Protein AF-A0A9K3DXE7-F1 (afdb_monomer_lite)

pLDDT: mean 81.83, std 9.95, range [55.03, 93.38]

Organism: Helianthus annuus (NCBI:txid4232)

Structure (mmCIF, N/CA/C/O backbone):
data_AF-A0A9K3DXE7-F1
#
_entry.id   AF-A0A9K3DXE7-F1
#
loop_
_atom_site.group_PDB
_atom_site.id
_atom_site.type_symbol
_atom_site.label_atom_id
_atom_site.label_alt_id
_atom_site.label_comp_id
_atom_site.label_asym_id
_atom_site.label_entity_id
_atom_site.label_seq_id
_atom_site.pdbx_PDB_ins_code
_atom_site.Cartn_x
_atom_site.Cartn_y
_atom_site.Cartn_z
_atom_site.occupancy
_atom_site.B_iso_or_equiv
_atom_site.auth_seq_id
_atom_site.auth_comp_id
_atom_site.auth_asym_id
_atom_site.auth_atom_id
_atom_site.pdbx_PDB_model_num
ATOM 1 N N . MET A 1 1 ? 15.339 -12.382 -4.549 1.00 60.31 1 MET A N 1
ATOM 2 C CA . MET A 1 1 ? 15.917 -11.084 -4.140 1.00 60.31 1 MET A CA 1
ATOM 3 C C . MET A 1 1 ? 14.935 -10.256 -3.312 1.00 60.31 1 MET A C 1
ATOM 5 O O . MET A 1 1 ? 15.210 -10.070 -2.141 1.00 60.31 1 MET A O 1
ATOM 9 N N . VAL A 1 2 ? 13.781 -9.808 -3.832 1.00 69.38 2 VAL A N 1
ATOM 10 C CA . VAL A 1 2 ? 12.813 -9.018 -3.025 1.00 69.38 2 VAL A CA 1
ATOM 11 C C . VAL A 1 2 ? 12.205 -9.830 -1.867 1.00 69.38 2 VAL A C 1
ATOM 13 O O . VAL A 1 2 ? 12.220 -9.369 -0.729 1.00 69.38 2 VAL A O 1
ATOM 16 N N . ASN A 1 3 ? 11.751 -11.064 -2.123 1.00 74.69 3 ASN A N 1
ATOM 17 C CA . ASN A 1 3 ? 11.253 -11.968 -1.074 1.00 74.69 3 ASN A CA 1
ATOM 18 C C . ASN A 1 3 ? 12.325 -12.279 -0.012 1.00 74.69 3 ASN A C 1
ATOM 20 O O . ASN A 1 3 ? 12.033 -12.209 1.174 1.00 74.69 3 ASN A O 1
ATOM 24 N N . ASP A 1 4 ? 13.566 -12.542 -0.426 1.00 74.19 4 ASP A N 1
ATOM 25 C CA . ASP A 1 4 ? 14.655 -12.908 0.494 1.00 74.19 4 ASP A CA 1
ATOM 26 C C . ASP A 1 4 ? 15.089 -11.747 1.406 1.00 74.19 4 ASP A C 1
ATOM 28 O O . ASP A 1 4 ? 15.575 -11.974 2.509 1.00 74.19 4 ASP A O 1
ATOM 32 N N . ILE A 1 5 ? 14.921 -10.501 0.947 1.00 76.44 5 ILE A N 1
ATOM 33 C CA . ILE A 1 5 ? 15.335 -9.291 1.675 1.00 76.44 5 ILE A CA 1
ATOM 34 C C . ILE A 1 5 ? 14.200 -8.751 2.554 1.00 76.44 5 ILE A C 1
ATOM 36 O O . ILE A 1 5 ? 14.433 -8.374 3.699 1.00 76.44 5 ILE A O 1
ATOM 40 N N . PHE A 1 6 ? 12.971 -8.704 2.031 1.00 73.56 6 PHE A N 1
ATOM 41 C CA . PHE A 1 6 ? 11.835 -8.059 2.701 1.00 73.56 6 PHE A CA 1
ATOM 42 C C . PHE A 1 6 ? 10.804 -9.042 3.262 1.00 73.56 6 PHE A C 1
ATOM 44 O O . PHE A 1 6 ? 9.868 -8.624 3.940 1.00 73.56 6 PHE A O 1
ATOM 51 N N . GLY A 1 7 ? 10.926 -10.337 2.958 1.00 79.06 7 GLY A N 1
ATOM 52 C CA . GLY A 1 7 ? 9.957 -11.360 3.359 1.00 79.06 7 GLY A CA 1
ATOM 53 C C . GLY A 1 7 ? 8.589 -11.233 2.680 1.00 79.06 7 GLY A C 1
ATOM 54 O O . GLY A 1 7 ? 7.647 -11.911 3.087 1.00 79.06 7 GLY A O 1
ATOM 55 N N . VAL A 1 8 ? 8.441 -10.366 1.669 1.00 82.56 8 VAL A N 1
ATOM 56 C CA . VAL A 1 8 ? 7.146 -10.131 1.011 1.00 82.56 8 VAL A CA 1
ATOM 57 C C . VAL A 1 8 ? 6.758 -11.306 0.108 1.00 82.56 8 VAL A C 1
ATOM 59 O O . VAL A 1 8 ? 7.619 -11.811 -0.615 1.00 82.56 8 VAL A O 1
ATOM 62 N N . PRO A 1 9 ? 5.491 -11.760 0.106 1.00 86.88 9 PRO A N 1
ATOM 63 C CA . PRO A 1 9 ? 5.088 -12.950 -0.639 1.00 86.88 9 PRO A CA 1
ATOM 64 C C . PRO A 1 9 ? 5.303 -12.811 -2.150 1.00 86.88 9 PRO A C 1
ATOM 66 O O . PRO A 1 9 ? 5.072 -11.753 -2.740 1.00 86.88 9 PRO A O 1
ATOM 69 N N . ARG A 1 10 ? 5.709 -13.914 -2.780 1.00 88.50 10 ARG A N 1
ATOM 70 C CA . ARG A 1 10 ? 5.756 -14.069 -4.236 1.00 88.50 10 ARG A CA 1
ATOM 71 C C . ARG A 1 10 ? 4.665 -15.046 -4.661 1.00 88.50 10 ARG A C 1
ATOM 73 O O . ARG A 1 10 ? 4.949 -16.200 -4.957 1.00 88.50 10 ARG A O 1
ATOM 80 N N . GLY A 1 11 ? 3.419 -14.602 -4.560 1.00 90.81 11 GLY A N 1
ATOM 81 C CA . GLY A 1 11 ? 2.283 -15.386 -5.021 1.00 90.81 11 GLY A CA 1
ATOM 82 C C . GLY A 1 11 ? 2.130 -15.371 -6.546 1.00 90.81 11 GLY A C 1
ATOM 83 O O . GLY A 1 11 ? 2.899 -14.722 -7.250 1.00 90.81 11 GLY A O 1
ATOM 84 N N . GLU A 1 12 ? 1.113 -16.074 -7.037 1.00 91.81 12 GLU A N 1
ATOM 85 C CA . GLU A 1 12 ? 0.816 -16.225 -8.472 1.00 91.81 12 GLU A CA 1
ATOM 86 C C . GLU A 1 12 ? -0.205 -15.193 -8.984 1.00 91.81 12 GLU A C 1
ATOM 88 O O . GLU A 1 12 ? -0.410 -15.053 -10.186 1.00 91.81 12 GLU A O 1
ATOM 93 N N . VAL A 1 13 ? -0.884 -14.479 -8.080 1.00 93.38 13 VAL A N 1
ATOM 94 C CA . VAL A 1 13 ? -1.925 -13.508 -8.437 1.00 93.38 13 VAL A CA 1
ATOM 95 C C . VAL A 1 13 ? -1.303 -12.132 -8.647 1.00 93.38 13 VAL A C 1
ATOM 97 O O . VAL A 1 13 ? -0.683 -11.568 -7.745 1.00 93.38 13 VAL A O 1
ATOM 100 N N . GLU A 1 14 ? -1.501 -11.558 -9.827 1.00 92.06 14 GLU A N 1
ATOM 101 C CA . GLU A 1 14 ? -1.051 -10.200 -10.120 1.00 92.06 14 GLU A CA 1
ATOM 102 C C . GLU A 1 14 ? -1.875 -9.152 -9.347 1.00 92.06 14 GLU A C 1
ATOM 104 O O . GLU A 1 14 ? -3.099 -9.249 -9.227 1.00 92.06 14 GLU A O 1
ATOM 109 N N . ILE A 1 15 ? -1.203 -8.114 -8.841 1.00 91.00 15 ILE A N 1
ATOM 110 C CA . ILE A 1 15 ? -1.859 -6.932 -8.275 1.00 91.00 15 ILE A CA 1
ATOM 111 C C . ILE A 1 15 ? -2.125 -5.943 -9.408 1.00 91.00 15 ILE A C 1
ATOM 113 O O . ILE A 1 15 ? -1.198 -5.325 -9.927 1.00 91.00 15 ILE A O 1
ATOM 117 N N . THR A 1 16 ? -3.388 -5.753 -9.776 1.00 89.81 16 THR A N 1
ATOM 118 C CA . THR A 1 16 ? -3.792 -4.761 -10.783 1.00 89.81 16 THR A CA 1
ATOM 119 C C . THR A 1 16 ? -4.192 -3.448 -10.122 1.00 89.81 16 THR A C 1
ATOM 121 O O . THR A 1 16 ? -5.047 -3.435 -9.233 1.00 89.81 16 THR A O 1
ATOM 124 N N . GLU A 1 17 ? -3.618 -2.341 -10.580 1.00 88.69 17 GLU A N 1
ATOM 125 C CA . GLU A 1 17 ? -3.992 -1.006 -10.118 1.00 88.69 17 GLU A CA 1
ATOM 126 C C . GLU A 1 17 ? -5.131 -0.411 -10.941 1.00 88.69 17 GLU A C 1
ATOM 128 O O . GLU A 1 17 ? -5.304 -0.721 -12.120 1.00 88.69 17 GLU A O 1
ATOM 133 N N . VAL A 1 18 ? -5.882 0.495 -10.321 1.00 88.62 18 VAL A N 1
ATOM 134 C CA . VAL A 1 18 ? -6.822 1.373 -11.019 1.00 88.62 18 VAL A CA 1
ATOM 135 C C . VAL A 1 18 ? -6.315 2.810 -10.983 1.00 88.62 18 VAL A C 1
ATOM 137 O O . VAL A 1 18 ? -5.726 3.248 -9.996 1.00 88.62 18 VAL A O 1
ATOM 140 N N . GLU A 1 19 ? -6.605 3.585 -12.029 1.00 82.19 19 GLU A N 1
ATOM 141 C CA . GLU A 1 19 ? -6.220 5.002 -12.087 1.00 82.19 19 GLU A CA 1
ATOM 142 C C . GLU A 1 19 ? -6.830 5.806 -10.922 1.00 82.19 19 GLU A C 1
ATOM 144 O O . GLU A 1 19 ? -6.189 6.692 -10.349 1.00 82.19 19 GLU A O 1
ATOM 149 N N . ARG A 1 20 ? -8.078 5.482 -10.548 1.00 82.75 20 ARG A N 1
ATOM 150 C CA . ARG A 1 20 ? -8.817 6.128 -9.456 1.00 82.75 20 ARG A CA 1
ATOM 151 C C . ARG A 1 20 ? -9.603 5.115 -8.633 1.00 82.75 20 ARG A C 1
ATOM 153 O O . ARG A 1 20 ? -10.640 4.627 -9.072 1.00 82.75 20 ARG A O 1
ATOM 160 N N . ALA A 1 21 ? -9.147 4.874 -7.409 1.00 85.69 21 ALA A N 1
ATOM 161 C CA . ALA A 1 21 ? -9.891 4.113 -6.414 1.00 85.69 21 ALA A CA 1
ATOM 162 C C . ALA A 1 21 ? -11.041 4.970 -5.849 1.00 85.69 21 ALA A C 1
ATOM 164 O O . ALA A 1 21 ? -10.800 6.054 -5.324 1.00 85.69 21 ALA A O 1
ATOM 165 N N . ARG A 1 22 ? -12.291 4.511 -5.994 1.00 85.44 22 ARG A N 1
ATOM 166 C CA . ARG A 1 22 ? -13.510 5.191 -5.520 1.00 85.44 22 ARG A CA 1
ATOM 167 C C . ARG A 1 22 ? -14.443 4.210 -4.815 1.00 85.44 22 ARG A C 1
ATOM 169 O O . ARG A 1 22 ? -14.677 3.124 -5.346 1.00 85.44 22 ARG A O 1
ATOM 176 N N . ALA A 1 23 ? -15.015 4.621 -3.684 1.00 86.06 23 ALA A N 1
ATOM 177 C CA . ALA A 1 23 ? -15.960 3.810 -2.915 1.00 86.06 23 ALA A CA 1
ATOM 178 C C . ALA A 1 23 ? -17.194 3.384 -3.732 1.00 86.06 23 ALA A C 1
ATOM 180 O O . ALA A 1 23 ? -17.607 2.232 -3.640 1.00 86.06 23 ALA A O 1
ATOM 181 N N . ASP A 1 24 ? -17.706 4.253 -4.610 1.00 85.88 24 ASP A N 1
ATOM 182 C CA . ASP A 1 24 ? -18.887 3.964 -5.446 1.00 85.88 24 ASP A CA 1
ATOM 183 C C . ASP A 1 24 ? -18.696 2.777 -6.407 1.00 85.88 24 ASP A C 1
ATOM 185 O O . ASP A 1 24 ? -19.666 2.149 -6.826 1.00 85.88 24 ASP A O 1
ATOM 189 N N . PHE A 1 25 ? -17.448 2.476 -6.781 1.00 86.88 25 PHE A N 1
ATOM 190 C CA . PHE A 1 25 ? -17.118 1.470 -7.798 1.00 86.88 25 PHE A CA 1
ATOM 191 C C . PHE A 1 25 ? -16.366 0.262 -7.235 1.00 86.88 25 PHE A C 1
ATOM 193 O O . PHE A 1 25 ? -16.265 -0.771 -7.901 1.00 86.88 25 PHE A O 1
ATOM 200 N N . HIS A 1 26 ? -15.811 0.375 -6.027 1.00 89.94 26 HIS A N 1
ATOM 201 C CA . HIS A 1 26 ? -14.940 -0.641 -5.452 1.00 89.94 26 HIS A CA 1
ATOM 202 C C . HIS A 1 26 ? -15.327 -0.941 -4.008 1.00 89.94 26 HIS A C 1
ATOM 204 O O . HIS A 1 26 ? -15.082 -0.145 -3.103 1.00 89.94 26 HIS A O 1
ATOM 210 N N . GLU A 1 27 ? -15.848 -2.150 -3.787 1.00 91.25 27 GLU A N 1
ATOM 211 C CA . GLU A 1 27 ? -16.294 -2.622 -2.469 1.00 91.25 27 GLU A CA 1
ATOM 212 C C . GLU A 1 27 ? -15.208 -2.505 -1.389 1.00 91.25 27 GLU A C 1
ATOM 214 O O . GLU A 1 27 ? -15.502 -2.137 -0.257 1.00 91.25 27 GLU A O 1
ATOM 219 N N . VAL A 1 28 ? -13.945 -2.772 -1.743 1.00 91.00 28 VAL A N 1
ATOM 220 C CA . VAL A 1 28 ? -12.813 -2.744 -0.805 1.00 91.00 28 VAL A CA 1
ATOM 221 C C . VAL A 1 28 ? -12.476 -1.309 -0.411 1.00 91.00 28 VAL A C 1
ATOM 223 O O . VAL A 1 28 ? -12.078 -1.055 0.722 1.00 91.00 28 VAL A O 1
ATOM 226 N N . VAL A 1 29 ? -12.665 -0.363 -1.334 1.00 90.62 29 VAL A N 1
ATOM 227 C CA . VAL A 1 29 ? -12.464 1.064 -1.066 1.00 90.62 29 VAL A CA 1
ATOM 228 C C . VAL A 1 29 ? -13.570 1.570 -0.148 1.00 90.62 29 VAL A C 1
ATOM 230 O O . VAL A 1 29 ? -13.261 2.218 0.840 1.00 90.62 29 VAL A O 1
ATOM 233 N N . ALA A 1 30 ? -14.829 1.202 -0.402 1.00 90.00 30 ALA A N 1
ATOM 234 C CA . ALA A 1 30 ? -15.943 1.538 0.486 1.00 90.00 30 ALA A CA 1
ATOM 235 C C . ALA A 1 30 ? -15.786 0.913 1.886 1.00 90.00 30 ALA A C 1
ATOM 237 O O . ALA A 1 30 ? -16.012 1.579 2.893 1.00 90.00 30 ALA A O 1
ATOM 238 N N . GLU A 1 31 ? -15.352 -0.351 1.958 1.00 90.44 31 GLU A N 1
ATOM 239 C CA . GLU A 1 31 ? -15.025 -1.040 3.215 1.00 90.44 31 GLU A CA 1
ATOM 240 C C . GLU A 1 31 ? -13.932 -0.296 3.990 1.00 90.44 31 GLU A C 1
ATOM 242 O O . GLU A 1 31 ? -14.052 -0.110 5.200 1.00 90.44 31 GLU A O 1
ATOM 247 N N . TRP A 1 32 ? -12.874 0.133 3.299 1.00 89.88 32 TRP A N 1
ATOM 248 C CA . TRP A 1 32 ? -11.775 0.859 3.917 1.00 89.88 32 TRP A CA 1
ATOM 249 C C . TRP A 1 32 ? -12.177 2.276 4.338 1.00 89.88 32 TRP A C 1
ATOM 251 O O . TRP A 1 32 ? -11.837 2.681 5.443 1.00 89.88 32 TRP A O 1
ATOM 261 N N . GLU A 1 33 ? -12.908 3.026 3.511 1.00 89.06 33 GLU A N 1
ATOM 262 C CA . GLU A 1 33 ? -13.352 4.387 3.843 1.00 89.06 33 GLU A CA 1
ATOM 263 C C . GLU A 1 33 ? -14.363 4.400 4.996 1.00 89.06 33 GLU A C 1
ATOM 265 O O . GLU A 1 33 ? -14.355 5.323 5.807 1.00 89.06 33 GLU A O 1
ATOM 270 N N . GLY A 1 34 ? -15.171 3.344 5.136 1.00 87.44 34 GLY A N 1
ATOM 271 C CA . GLY A 1 34 ? -16.164 3.210 6.204 1.00 87.44 34 GLY A CA 1
ATOM 272 C C . GLY A 1 34 ? -15.594 3.161 7.628 1.00 87.44 34 GLY A C 1
ATOM 273 O O . GLY A 1 34 ? -16.362 3.221 8.585 1.00 87.44 34 GLY A O 1
ATOM 274 N N . GLN A 1 35 ? -14.270 3.063 7.801 1.00 86.12 35 GLN A N 1
ATOM 275 C CA . GLN A 1 35 ? -13.628 3.163 9.119 1.00 86.12 35 GLN A CA 1
ATOM 276 C C . GLN A 1 35 ? -13.459 4.610 9.613 1.00 86.12 35 GLN A C 1
ATOM 278 O O . GLN A 1 35 ? -13.088 4.826 10.770 1.00 86.12 35 GLN A O 1
ATOM 283 N N . PHE A 1 36 ? -13.669 5.592 8.735 1.00 84.88 36 PHE A N 1
ATOM 284 C CA . PHE A 1 36 ? -13.567 7.008 9.053 1.00 84.88 36 PHE A CA 1
ATOM 285 C C . PHE A 1 36 ? -14.974 7.600 9.170 1.00 84.88 36 PHE A C 1
ATOM 287 O O . PHE A 1 36 ? -15.822 7.373 8.313 1.00 84.88 36 PHE A O 1
ATOM 294 N N . GLU A 1 37 ? -15.227 8.392 10.215 1.00 74.50 37 GLU A N 1
ATOM 295 C CA . GLU A 1 37 ? -16.522 9.072 10.401 1.00 74.50 37 GLU A CA 1
ATOM 296 C C . GLU A 1 37 ? -16.832 10.065 9.267 1.00 74.50 37 GLU A C 1
ATOM 298 O O . GLU A 1 37 ? -17.992 10.336 8.972 1.00 74.50 37 GLU A O 1
ATOM 303 N N . ASN A 1 38 ? -15.791 10.582 8.608 1.00 70.44 38 ASN A N 1
ATOM 304 C CA . ASN A 1 38 ? -15.879 11.418 7.418 1.00 70.44 38 ASN A CA 1
ATOM 305 C C . ASN A 1 38 ? -14.914 10.883 6.359 1.00 70.44 38 ASN A C 1
ATOM 307 O O . ASN A 1 38 ? -13.791 10.510 6.700 1.00 70.44 38 ASN A O 1
ATOM 311 N N . ALA A 1 39 ? -15.317 10.906 5.084 1.00 61.56 39 ALA A N 1
ATOM 312 C CA . ALA A 1 39 ? -14.454 10.511 3.973 1.00 61.56 39 ALA A CA 1
ATOM 313 C C . ALA A 1 39 ? -13.159 11.349 3.998 1.00 61.56 39 ALA A C 1
ATOM 315 O O . ALA A 1 39 ? -13.220 12.575 3.824 1.00 61.56 39 ALA A O 1
ATOM 316 N N . PRO A 1 40 ? -11.982 10.744 4.244 1.00 63.84 40 PRO A N 1
ATOM 317 C CA . PRO A 1 40 ? -10.756 11.508 4.364 1.00 63.84 40 PRO A CA 1
ATOM 318 C C . PRO A 1 40 ? -10.323 11.938 2.967 1.00 63.84 40 PRO A C 1
ATOM 320 O O . PRO A 1 40 ? -9.664 11.194 2.249 1.00 63.84 40 PRO A O 1
ATOM 323 N N . ALA A 1 41 ? -10.685 13.162 2.580 1.00 59.44 41 ALA A N 1
ATOM 324 C CA . ALA A 1 41 ? -10.416 13.678 1.240 1.00 59.44 41 ALA A CA 1
ATOM 325 C C . ALA A 1 41 ? -8.933 13.545 0.838 1.00 59.44 41 ALA A C 1
ATOM 327 O O . ALA A 1 41 ? -8.648 13.356 -0.343 1.00 59.44 41 ALA A O 1
ATOM 328 N N . ARG A 1 42 ? -8.003 13.636 1.809 1.00 71.19 42 ARG A N 1
ATOM 329 C CA . ARG A 1 42 ? -6.558 13.383 1.656 1.00 71.19 42 ARG A CA 1
ATOM 330 C C . ARG A 1 42 ? -5.922 12.998 2.993 1.00 71.19 42 ARG A C 1
ATOM 332 O O . ARG A 1 42 ? -5.527 13.876 3.756 1.00 71.19 42 ARG A O 1
ATOM 339 N N . LEU A 1 43 ? -5.804 11.705 3.281 1.00 81.50 43 LEU A N 1
ATOM 340 C CA . LEU A 1 43 ? -5.023 11.258 4.434 1.00 81.50 43 LEU A CA 1
ATOM 341 C C . LEU A 1 43 ? -3.532 11.243 4.064 1.00 81.50 43 LEU A C 1
ATOM 343 O O . LEU A 1 43 ? -3.138 10.611 3.081 1.00 81.50 43 LEU A O 1
ATOM 347 N N . THR A 1 44 ? -2.702 11.941 4.837 1.00 84.56 44 THR A N 1
ATOM 348 C CA . THR A 1 44 ? -1.238 11.877 4.685 1.00 84.56 44 THR A CA 1
ATOM 349 C C . THR A 1 44 ? -0.670 10.646 5.404 1.00 84.56 44 THR A C 1
ATOM 351 O O . THR A 1 44 ? -1.273 10.191 6.380 1.00 84.56 44 THR A O 1
ATOM 354 N N . PRO A 1 45 ? 0.512 10.123 5.019 1.00 84.44 45 PRO A N 1
ATOM 355 C CA . PRO A 1 45 ? 1.166 9.029 5.740 1.00 84.44 45 PRO A CA 1
ATOM 356 C C . PRO A 1 45 ? 1.357 9.314 7.235 1.00 84.44 45 PRO A C 1
ATOM 358 O O . PRO A 1 45 ? 1.214 8.414 8.057 1.00 84.44 45 PRO A O 1
ATOM 361 N N . VAL A 1 46 ? 1.640 10.569 7.607 1.00 85.38 46 VAL A N 1
ATOM 362 C CA . VAL A 1 46 ? 1.825 10.969 9.011 1.00 85.38 46 VAL A CA 1
ATOM 363 C C . VAL A 1 46 ? 0.515 10.853 9.786 1.00 85.38 46 VAL A C 1
ATOM 365 O O . VAL A 1 46 ? 0.482 10.202 10.827 1.00 85.38 46 VAL A O 1
ATOM 368 N N . GLN A 1 47 ? -0.573 11.419 9.255 1.00 87.00 47 GLN A N 1
ATOM 369 C CA . GLN A 1 47 ? -1.900 11.303 9.867 1.00 87.00 47 GLN A CA 1
ATOM 370 C C . GLN A 1 47 ? -2.357 9.844 9.933 1.00 87.00 47 GLN A C 1
ATOM 372 O O . GLN A 1 47 ? -2.923 9.422 10.938 1.00 87.00 47 GLN A O 1
ATOM 377 N N . PHE A 1 48 ? -2.066 9.059 8.891 1.00 87.88 48 PHE A N 1
ATOM 378 C CA . PHE A 1 48 ? -2.429 7.648 8.863 1.00 87.88 48 PHE A CA 1
ATOM 379 C C . PHE A 1 48 ? -1.698 6.835 9.918 1.00 87.88 48 PHE A C 1
ATOM 381 O O . PHE A 1 48 ? -2.309 6.013 10.592 1.00 87.88 48 PHE A O 1
ATOM 388 N N . LYS A 1 49 ? -0.399 7.093 10.092 1.00 88.69 49 LYS A N 1
ATOM 389 C CA . LYS A 1 49 ? 0.402 6.458 11.132 1.00 88.69 49 LYS A CA 1
ATOM 390 C C . LYS A 1 49 ? -0.192 6.731 12.512 1.00 88.69 49 LYS A C 1
ATOM 392 O O . LYS A 1 49 ? -0.384 5.784 13.266 1.00 88.69 49 LYS A O 1
ATOM 397 N N . THR A 1 50 ? -0.496 7.991 12.828 1.00 88.75 50 THR A N 1
ATOM 398 C CA . THR A 1 50 ? -1.112 8.362 14.112 1.00 88.75 50 THR A CA 1
ATOM 399 C C . THR A 1 50 ? -2.442 7.638 14.309 1.00 88.75 50 THR A C 1
ATOM 401 O O . THR A 1 50 ? -2.632 6.984 15.330 1.00 88.75 50 THR A O 1
ATOM 404 N N . TYR A 1 51 ? -3.305 7.640 13.289 1.00 88.38 51 TYR A N 1
ATOM 405 C CA . TYR A 1 51 ? -4.575 6.912 13.316 1.00 88.38 51 TYR A CA 1
ATOM 406 C C . TYR A 1 51 ? -4.388 5.410 13.589 1.00 88.38 51 TYR A C 1
ATOM 408 O O . TYR A 1 51 ? -5.048 4.840 14.456 1.00 88.38 51 TYR A O 1
ATOM 416 N N . MET A 1 52 ? -3.455 4.760 12.888 1.00 88.38 52 MET A N 1
ATOM 417 C CA . MET A 1 52 ? -3.164 3.336 13.073 1.00 88.38 52 MET A CA 1
ATOM 418 C C . MET A 1 52 ? -2.606 3.012 14.465 1.00 88.38 52 MET A C 1
ATOM 420 O O . MET A 1 52 ? -2.835 1.914 14.961 1.00 88.38 52 MET A O 1
ATOM 424 N N . GLN A 1 53 ? -1.866 3.935 15.088 1.00 88.38 53 GLN A N 1
ATOM 425 C CA . GLN A 1 53 ? -1.331 3.761 16.444 1.00 88.38 53 GLN A CA 1
ATOM 426 C C . GLN A 1 53 ? -2.417 3.870 17.523 1.00 88.38 53 GLN A C 1
ATOM 428 O O . GLN A 1 53 ? -2.307 3.232 18.569 1.00 88.38 53 GLN A O 1
ATOM 433 N N . GLU A 1 54 ? -3.451 4.672 17.278 1.00 86.62 54 GLU A N 1
ATOM 434 C CA . GLU A 1 54 ? -4.586 4.859 18.187 1.00 86.62 54 GLU A CA 1
ATOM 435 C C . GLU A 1 54 ? -5.655 3.769 18.017 1.00 86.62 54 GLU A C 1
ATOM 437 O O . GLU A 1 54 ? -6.372 3.431 18.966 1.00 86.62 54 GLU A O 1
ATOM 442 N N . GLN A 1 55 ? -5.750 3.178 16.822 1.00 81.50 55 GLN A N 1
ATOM 443 C CA . GLN A 1 55 ? -6.651 2.065 16.557 1.00 81.50 55 GLN A CA 1
ATOM 444 C C . GLN A 1 55 ? -6.271 0.822 17.375 1.00 81.50 55 GLN A C 1
ATOM 446 O O . GLN A 1 55 ? -5.152 0.320 17.328 1.00 81.50 55 GLN A O 1
ATOM 451 N N . LYS A 1 56 ? -7.268 0.238 18.047 1.00 77.44 56 LYS A N 1
ATOM 452 C CA . LYS A 1 56 ? -7.176 -1.100 18.667 1.00 77.44 56 LYS A CA 1
ATOM 453 C C . LYS A 1 56 ? -7.732 -2.210 17.770 1.00 77.44 56 LYS A C 1
ATOM 455 O O . LYS A 1 56 ? -7.900 -3.343 18.218 1.00 77.44 56 LYS A O 1
ATOM 460 N N . ALA A 1 57 ? -8.089 -1.872 16.532 1.00 67.88 57 ALA A N 1
ATOM 461 C CA . ALA A 1 57 ? -8.701 -2.805 15.605 1.00 67.88 57 ALA A CA 1
ATOM 462 C C . ALA A 1 57 ? -7.710 -3.918 15.240 1.00 67.88 57 ALA A C 1
ATOM 464 O O . ALA A 1 57 ? -6.555 -3.664 14.911 1.00 67.88 57 ALA A O 1
ATOM 465 N N . SER A 1 58 ? -8.187 -5.159 15.276 1.00 75.38 58 SER A N 1
ATOM 466 C CA . SER A 1 58 ? -7.481 -6.326 14.747 1.00 75.38 58 SER A CA 1
ATOM 467 C C . SER A 1 58 ? -8.313 -6.946 13.623 1.00 75.38 58 SER A C 1
ATOM 469 O O . SER A 1 58 ? -9.529 -6.756 13.557 1.00 75.38 58 SER A O 1
ATOM 471 N N . GLY A 1 59 ? -7.662 -7.653 12.699 1.00 87.38 59 GLY A N 1
AT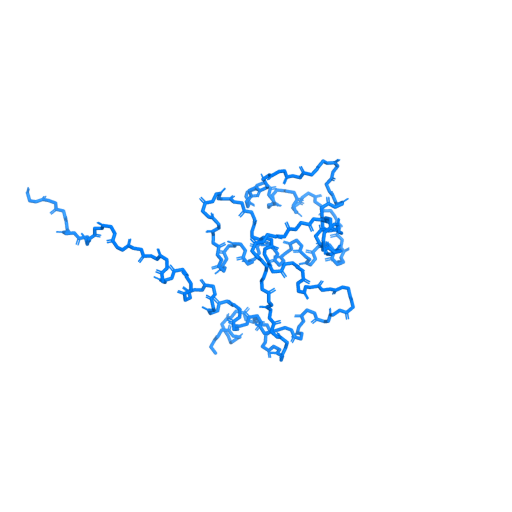OM 472 C CA . GLY A 1 59 ? -8.329 -8.311 11.572 1.00 87.38 59 GLY A CA 1
ATOM 473 C C . GLY A 1 59 ? -8.150 -7.588 10.237 1.00 87.38 59 GLY A C 1
ATOM 474 O O . GLY A 1 59 ? -7.144 -6.923 10.004 1.00 87.38 59 GLY A O 1
ATOM 475 N N . ARG A 1 60 ? -9.110 -7.757 9.322 1.00 88.44 60 ARG A N 1
ATOM 476 C CA . ARG A 1 60 ? -8.956 -7.382 7.905 1.00 88.44 60 ARG A CA 1
ATOM 477 C C . ARG A 1 60 ? -8.643 -5.900 7.688 1.00 88.44 60 ARG A C 1
ATOM 479 O O . ARG A 1 60 ? -7.739 -5.598 6.919 1.00 88.44 60 ARG A O 1
ATOM 486 N N . ILE A 1 61 ? -9.344 -4.996 8.376 1.00 89.19 61 ILE A N 1
ATOM 487 C CA . ILE A 1 61 ? -9.113 -3.546 8.256 1.00 89.19 61 ILE A CA 1
ATOM 488 C C . ILE A 1 61 ? -7.697 -3.174 8.701 1.00 89.19 61 ILE A C 1
ATOM 490 O O . ILE A 1 61 ? -7.028 -2.411 8.012 1.00 89.19 61 ILE A O 1
ATOM 494 N N . PHE A 1 62 ? -7.196 -3.774 9.786 1.00 89.50 62 PHE A N 1
ATOM 495 C CA . PHE A 1 62 ? -5.812 -3.571 10.217 1.00 89.50 62 PHE A CA 1
ATOM 496 C C . PHE A 1 62 ? -4.819 -4.006 9.134 1.00 89.50 62 PHE A C 1
ATOM 498 O O . PHE A 1 62 ? -3.879 -3.275 8.829 1.00 89.50 62 PHE A O 1
ATOM 505 N N . VAL A 1 63 ? -5.049 -5.166 8.508 1.00 89.88 63 VAL A N 1
ATOM 506 C CA . VAL A 1 63 ? -4.177 -5.643 7.429 1.00 89.88 63 VAL A CA 1
ATOM 507 C C . VAL A 1 63 ? -4.235 -4.715 6.212 1.00 89.88 63 VAL A C 1
ATOM 509 O O . VAL A 1 63 ? -3.188 -4.384 5.662 1.00 89.88 63 VAL A O 1
ATOM 512 N N . LEU A 1 64 ? -5.421 -4.237 5.818 1.00 90.69 64 LEU A N 1
ATOM 513 C CA . LEU A 1 64 ? -5.561 -3.250 4.740 1.00 90.69 64 LEU A CA 1
ATOM 514 C C . LEU A 1 64 ? -4.821 -1.948 5.070 1.00 90.69 64 LEU A C 1
ATOM 516 O O . LEU A 1 64 ? -4.092 -1.433 4.225 1.00 90.69 64 LEU A O 1
ATOM 520 N N . ASN A 1 65 ? -4.943 -1.453 6.305 1.00 91.06 65 ASN A N 1
ATOM 521 C CA . ASN A 1 65 ? -4.242 -0.253 6.753 1.00 91.06 65 ASN A CA 1
ATOM 522 C C . ASN A 1 65 ? -2.722 -0.432 6.706 1.00 91.06 65 ASN A C 1
ATOM 524 O O . ASN A 1 65 ? -2.011 0.422 6.179 1.00 91.06 65 ASN A O 1
ATOM 528 N N . PHE A 1 66 ? -2.221 -1.571 7.186 1.00 89.62 66 PHE A N 1
ATOM 529 C CA . PHE A 1 66 ? -0.801 -1.896 7.120 1.00 89.62 66 PHE A CA 1
ATOM 530 C C . PHE A 1 66 ? -0.291 -1.959 5.678 1.00 89.62 66 PHE A C 1
A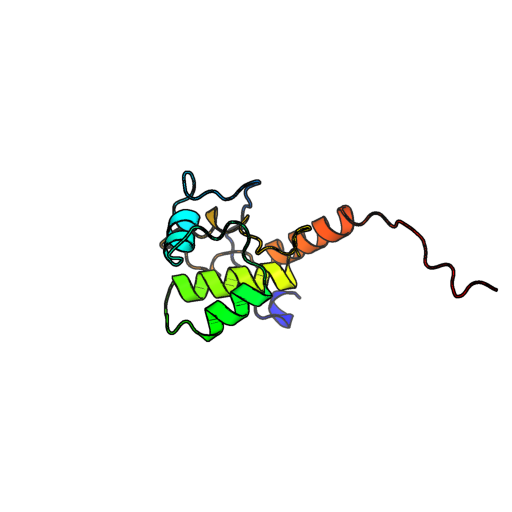TOM 532 O O . PHE A 1 66 ? 0.733 -1.354 5.372 1.00 89.62 66 PHE A O 1
ATOM 539 N N . LEU A 1 67 ? -1.014 -2.634 4.780 1.00 89.56 67 LEU A N 1
ATOM 540 C CA . LEU A 1 67 ? -0.632 -2.739 3.371 1.00 89.56 67 LEU A CA 1
ATOM 541 C C . LEU A 1 67 ? -0.624 -1.378 2.673 1.00 89.56 67 LEU A C 1
ATOM 543 O O . LEU A 1 67 ? 0.303 -1.092 1.920 1.00 89.56 67 LEU A O 1
ATOM 547 N N . LEU A 1 68 ? -1.623 -0.533 2.931 1.00 89.50 68 LEU A N 1
ATOM 548 C CA . LEU A 1 68 ? -1.673 0.838 2.421 1.00 89.50 68 LEU A CA 1
ATOM 549 C C . LEU A 1 68 ? -0.472 1.653 2.875 1.00 89.50 68 LEU A C 1
ATOM 551 O O . LEU A 1 68 ? 0.192 2.284 2.054 1.00 89.50 68 LEU A O 1
ATOM 555 N N . PHE A 1 69 ? -0.170 1.615 4.171 1.00 88.69 69 PHE A N 1
ATOM 556 C CA . PHE A 1 69 ? 0.960 2.342 4.728 1.00 88.69 69 PHE A CA 1
ATOM 557 C C . PHE A 1 69 ? 2.292 1.832 4.160 1.00 88.69 69 PHE A C 1
ATOM 559 O O . PHE A 1 69 ? 3.105 2.626 3.693 1.00 88.69 69 PHE A O 1
ATOM 566 N N . TYR A 1 70 ? 2.479 0.511 4.117 1.00 86.38 70 TYR A N 1
ATOM 567 C CA . TYR A 1 70 ? 3.676 -0.139 3.582 1.00 86.38 70 TYR A CA 1
ATOM 568 C C . TYR A 1 70 ? 3.920 0.221 2.110 1.00 86.38 70 TYR A C 1
ATOM 570 O O . TYR A 1 70 ? 4.996 0.708 1.768 1.00 86.38 70 TYR A O 1
ATOM 578 N N . ASN A 1 71 ? 2.916 0.052 1.243 1.00 84.06 71 ASN A N 1
ATOM 579 C CA . ASN A 1 71 ? 3.056 0.323 -0.192 1.00 84.06 71 ASN A CA 1
ATOM 580 C C . ASN A 1 71 ? 3.152 1.822 -0.511 1.00 84.06 71 ASN A C 1
ATOM 582 O O . ASN A 1 71 ? 3.826 2.197 -1.464 1.00 84.06 71 ASN A O 1
ATOM 586 N N . THR A 1 72 ? 2.550 2.692 0.303 1.00 84.38 72 THR A N 1
ATOM 587 C CA . THR A 1 72 ? 2.733 4.147 0.160 1.00 84.38 72 THR A CA 1
ATOM 588 C C . THR A 1 72 ? 4.165 4.575 0.487 1.00 84.38 72 THR A C 1
ATOM 590 O O . THR A 1 72 ? 4.682 5.505 -0.124 1.00 84.38 72 THR A O 1
ATOM 593 N N . LEU A 1 73 ? 4.810 3.926 1.462 1.00 80.75 73 LEU A N 1
ATOM 594 C CA . LEU A 1 73 ? 6.176 4.268 1.864 1.00 80.75 73 LEU A CA 1
ATOM 595 C C . LEU A 1 73 ? 7.248 3.643 0.969 1.00 80.75 73 LEU A C 1
ATOM 597 O O . LEU A 1 73 ? 8.285 4.266 0.762 1.00 80.75 73 LEU A O 1
ATOM 601 N N . LEU A 1 74 ? 7.025 2.417 0.492 1.00 74.44 74 LEU A N 1
ATOM 602 C CA . LEU A 1 74 ? 8.042 1.636 -0.220 1.00 74.44 74 LEU A CA 1
ATOM 603 C C . LEU A 1 74 ? 7.794 1.490 -1.721 1.00 74.44 74 LEU A C 1
ATOM 605 O O . LEU A 1 74 ? 8.746 1.245 -2.452 1.00 74.44 74 LEU A O 1
ATOM 609 N N . GLY A 1 75 ? 6.543 1.592 -2.170 1.00 66.75 75 GLY A N 1
ATOM 610 C CA . GLY A 1 75 ? 6.173 1.429 -3.574 1.00 66.75 75 GLY A CA 1
ATOM 611 C C . GLY A 1 75 ? 6.196 2.757 -4.316 1.00 66.75 75 GLY A C 1
ATOM 612 O O . GLY A 1 75 ? 7.097 3.020 -5.102 1.00 66.75 75 GLY A O 1
ATOM 613 N N . GLU A 1 76 ? 5.204 3.606 -4.063 1.00 66.19 76 GLU A N 1
ATOM 614 C CA . GLU A 1 76 ? 5.036 4.870 -4.784 1.00 66.19 76 GLU A CA 1
ATOM 615 C C . GLU A 1 76 ? 4.609 5.964 -3.798 1.00 66.19 76 GLU A C 1
ATOM 617 O 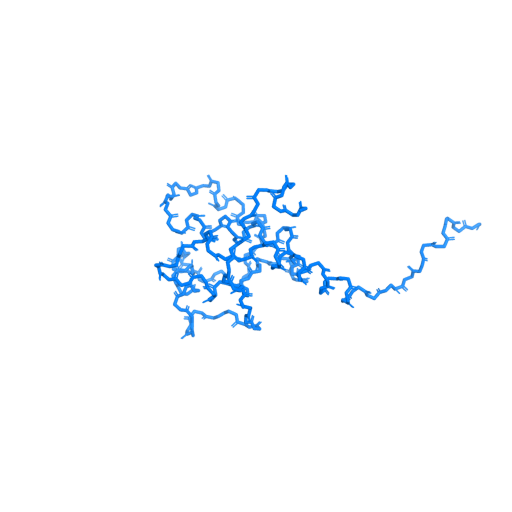O . GLU A 1 76 ? 3.472 5.988 -3.311 1.00 66.19 76 GLU A O 1
ATOM 622 N N . ALA A 1 77 ? 5.521 6.892 -3.497 1.00 60.12 77 ALA A N 1
ATOM 623 C CA . ALA A 1 77 ? 5.159 8.108 -2.785 1.00 60.12 77 ALA A CA 1
ATOM 624 C C . ALA A 1 77 ? 4.320 8.973 -3.733 1.00 60.12 77 ALA A C 1
ATOM 626 O O . ALA A 1 77 ? 4.835 9.525 -4.706 1.00 60.12 77 ALA A O 1
ATOM 627 N N . THR A 1 78 ? 3.013 9.081 -3.481 1.00 58.69 78 THR A N 1
ATOM 628 C CA . THR A 1 78 ? 2.149 9.883 -4.355 1.00 58.69 78 THR A CA 1
ATOM 629 C C . THR A 1 78 ? 2.621 11.342 -4.375 1.00 58.69 78 THR A C 1
ATOM 631 O O . THR A 1 78 ? 2.998 11.905 -3.345 1.00 58.69 78 THR A O 1
ATOM 634 N N . THR A 1 79 ? 2.557 11.990 -5.543 1.00 55.03 79 THR A N 1
ATOM 635 C CA . THR A 1 79 ? 3.009 13.381 -5.761 1.00 55.03 79 THR A CA 1
ATOM 636 C C . THR A 1 79 ? 2.361 14.391 -4.801 1.00 55.03 79 THR A C 1
ATOM 638 O O . THR A 1 79 ? 2.914 15.458 -4.551 1.00 55.03 79 THR A O 1
ATOM 641 N N . ASN A 1 80 ? 1.203 14.043 -4.230 1.00 56.97 80 ASN A N 1
ATOM 642 C CA . ASN A 1 80 ? 0.423 14.877 -3.315 1.00 56.97 80 ASN A CA 1
ATOM 643 C C . ASN A 1 80 ? 0.552 14.465 -1.839 1.00 56.97 80 ASN A C 1
ATOM 645 O O . ASN A 1 80 ? -0.319 14.831 -1.051 1.00 56.97 80 ASN A O 1
ATOM 649 N N . SER A 1 81 ? 1.574 13.672 -1.487 1.00 63.97 81 SER A N 1
ATOM 650 C CA . SER A 1 81 ? 1.838 13.187 -0.122 1.00 63.97 81 SER A CA 1
ATOM 651 C C . SER A 1 81 ? 0.640 12.502 0.558 1.00 63.97 81 SER A C 1
ATOM 653 O O . SER A 1 81 ? 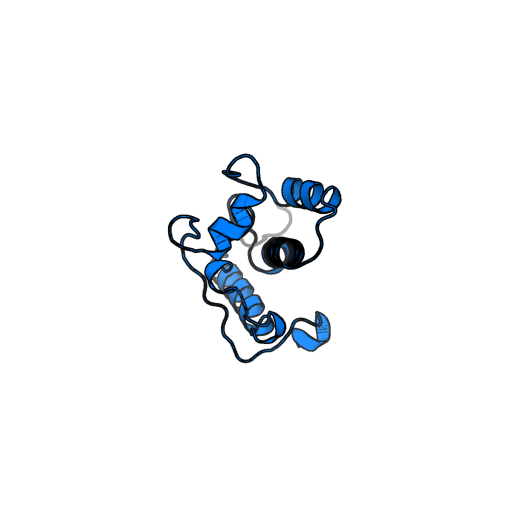0.512 12.513 1.782 1.00 63.97 81 SER A O 1
ATOM 655 N N . SER A 1 82 ? -0.226 11.870 -0.238 1.00 77.44 82 SER A N 1
ATOM 656 C CA . SER A 1 82 ? -1.380 11.077 0.200 1.00 77.44 82 SER A CA 1
ATOM 657 C C . SER A 1 82 ? -1.100 9.571 0.148 1.00 77.44 82 SER A C 1
ATOM 659 O O . SER A 1 82 ? -0.182 9.123 -0.541 1.00 77.44 82 SER A O 1
ATOM 661 N N . ILE A 1 83 ? -1.904 8.775 0.852 1.00 81.81 83 ILE A N 1
ATOM 662 C CA . ILE A 1 83 ? -1.837 7.306 0.776 1.00 81.81 83 ILE A CA 1
ATOM 663 C C . ILE A 1 83 ? -2.168 6.821 -0.645 1.00 81.81 83 ILE A C 1
ATOM 665 O O . ILE A 1 83 ? -3.135 7.283 -1.252 1.00 81.81 83 ILE A O 1
ATOM 669 N N . ASN A 1 84 ? -1.388 5.873 -1.171 1.00 83.50 84 ASN A N 1
ATOM 670 C CA . ASN A 1 84 ? -1.672 5.229 -2.451 1.00 83.50 84 ASN A CA 1
ATOM 671 C C . ASN A 1 84 ? -2.792 4.187 -2.297 1.00 83.50 84 ASN A C 1
ATOM 673 O O . ASN A 1 84 ? -2.570 3.109 -1.759 1.00 83.50 84 ASN A O 1
ATOM 677 N N . MET A 1 85 ? -3.985 4.490 -2.812 1.00 87.31 85 MET A N 1
ATOM 678 C CA . MET A 1 85 ? -5.146 3.589 -2.776 1.00 87.31 85 MET A CA 1
ATOM 679 C C . MET A 1 85 ? -5.345 2.774 -4.064 1.00 87.31 85 MET A C 1
ATOM 681 O O . MET A 1 85 ? -6.279 1.975 -4.137 1.00 87.31 85 MET A O 1
ATOM 685 N N . ARG A 1 86 ? -4.507 2.964 -5.093 1.00 87.88 86 ARG A N 1
ATOM 686 C CA . ARG A 1 86 ? -4.734 2.440 -6.455 1.00 87.88 86 ARG A CA 1
ATOM 687 C C . ARG A 1 86 ? -4.817 0.916 -6.526 1.00 87.88 86 ARG A C 1
ATOM 689 O O . ARG A 1 86 ? -5.524 0.391 -7.381 1.00 87.88 86 ARG A O 1
ATOM 696 N N . PHE A 1 87 ? -4.144 0.210 -5.621 1.00 89.56 87 PHE A N 1
ATOM 697 C CA . PHE A 1 87 ? -4.127 -1.254 -5.578 1.00 89.56 87 PHE A CA 1
ATOM 698 C C . PHE A 1 87 ? -5.246 -1.872 -4.721 1.00 89.56 87 PHE A C 1
ATOM 700 O O . PHE A 1 87 ? -5.477 -3.078 -4.803 1.00 89.56 87 PHE A O 1
ATOM 707 N N . LEU A 1 88 ? -5.967 -1.084 -3.906 1.00 91.00 88 LEU A N 1
ATOM 708 C CA . LEU A 1 88 ? -7.014 -1.609 -3.014 1.00 91.00 88 LEU A CA 1
ATOM 709 C C . LEU A 1 88 ? -8.083 -2.446 -3.729 1.00 91.00 88 LEU A C 1
ATOM 711 O O . LEU A 1 88 ? -8.464 -3.480 -3.178 1.00 91.00 88 LEU A O 1
ATOM 715 N N . PRO A 1 89 ? -8.568 -2.075 -4.933 1.00 92.25 89 PRO A N 1
ATOM 716 C CA . PRO A 1 89 ? -9.604 -2.856 -5.609 1.00 92.25 89 PRO A CA 1
ATOM 717 C C . PRO A 1 89 ? -9.196 -4.292 -5.961 1.00 92.25 89 PRO A C 1
ATOM 719 O O . PRO A 1 89 ? -10.073 -5.136 -6.155 1.00 92.25 89 PRO A O 1
ATOM 722 N N . ALA A 1 90 ? -7.893 -4.592 -6.021 1.00 91.31 90 ALA A N 1
ATOM 723 C CA . ALA A 1 90 ? -7.399 -5.952 -6.224 1.00 91.31 90 ALA A CA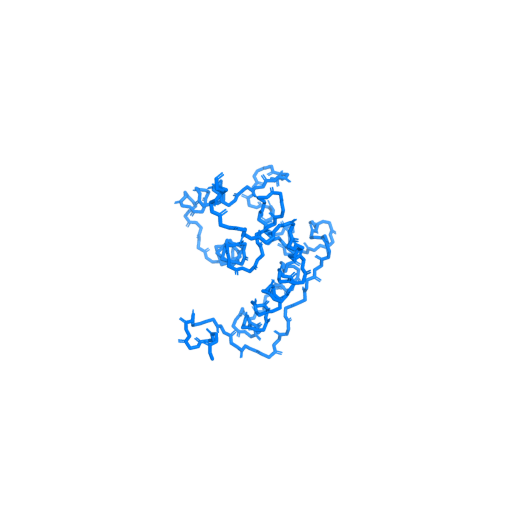 1
ATOM 724 C C . ALA A 1 90 ? -7.598 -6.840 -4.980 1.00 91.31 90 ALA A C 1
ATOM 726 O O . ALA A 1 90 ? -7.743 -8.052 -5.106 1.00 91.31 90 ALA A O 1
ATOM 727 N N . LEU A 1 91 ? -7.662 -6.259 -3.776 1.00 91.56 91 LEU A N 1
ATOM 728 C CA . LEU A 1 91 ? -7.680 -6.982 -2.500 1.00 91.56 91 LEU A CA 1
ATOM 729 C C . LEU A 1 91 ? -9.094 -7.375 -2.050 1.00 91.56 91 LEU A C 1
ATOM 731 O O . LEU A 1 91 ? -9.514 -7.059 -0.932 1.00 91.56 91 LEU A O 1
ATOM 735 N N . ARG A 1 92 ? -9.851 -8.064 -2.910 1.00 88.69 92 ARG A N 1
ATOM 736 C CA . ARG A 1 92 ? -11.253 -8.439 -2.639 1.00 88.69 92 ARG A CA 1
ATOM 737 C C . ARG A 1 92 ? -11.408 -9.302 -1.385 1.00 88.69 92 ARG A C 1
ATOM 739 O O . ARG A 1 92 ? -10.462 -9.930 -0.892 1.00 88.69 92 ARG A O 1
ATOM 746 N N . ARG A 1 93 ? -12.621 -9.327 -0.827 1.00 85.38 93 ARG A N 1
ATOM 747 C CA . ARG A 1 93 ? -12.925 -10.189 0.325 1.00 85.38 93 ARG A CA 1
ATOM 748 C C . ARG A 1 93 ? -12.719 -11.662 -0.039 1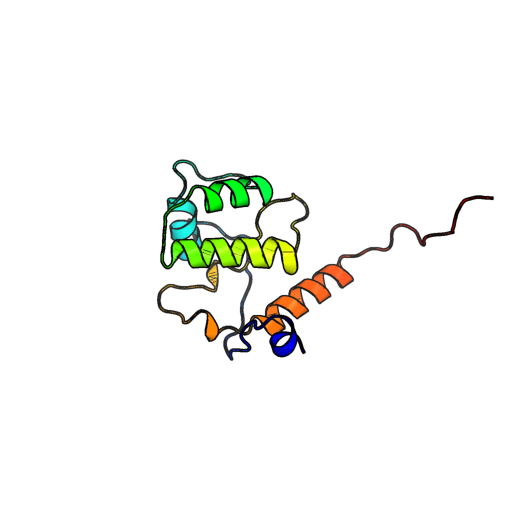.00 85.38 93 ARG A C 1
ATOM 750 O O . ARG A 1 93 ? -13.049 -12.093 -1.136 1.00 85.38 93 ARG A O 1
ATOM 757 N N . GLY A 1 94 ? -12.160 -12.428 0.899 1.00 83.88 94 GLY A N 1
ATOM 758 C CA . GLY A 1 94 ? -11.901 -13.863 0.730 1.00 83.88 94 GLY A CA 1
ATOM 759 C C . GLY A 1 94 ? -10.614 -14.218 -0.023 1.00 83.88 94 GLY A C 1
ATOM 760 O O . GLY A 1 94 ? -10.239 -15.386 -0.031 1.00 83.88 94 GLY A O 1
ATOM 761 N N . MET A 1 95 ? -9.905 -13.245 -0.603 1.00 85.94 95 MET A N 1
ATOM 762 C CA . MET A 1 95 ? -8.594 -13.497 -1.203 1.00 85.94 95 MET A CA 1
ATOM 763 C C . MET A 1 95 ? -7.515 -13.633 -0.123 1.00 85.94 95 MET A C 1
ATOM 765 O O . MET A 1 95 ? -7.463 -12.836 0.818 1.00 85.94 95 MET A O 1
ATOM 769 N N . ASP A 1 96 ? -6.632 -14.625 -0.270 1.00 88.62 96 ASP A N 1
ATOM 770 C CA . ASP A 1 96 ? -5.440 -14.731 0.572 1.00 88.62 96 ASP A CA 1
ATOM 771 C C . ASP A 1 96 ? -4.430 -13.674 0.126 1.00 88.62 96 ASP A C 1
ATOM 773 O O . ASP A 1 96 ? -3.934 -13.699 -0.998 1.00 88.62 96 ASP A O 1
ATOM 777 N N . ILE A 1 97 ? -4.086 -12.756 1.023 1.00 87.69 97 ILE A N 1
ATOM 778 C CA . ILE A 1 97 ? -3.113 -11.690 0.768 1.00 87.69 97 ILE A CA 1
ATOM 779 C C . ILE A 1 97 ? -1.756 -12.268 0.348 1.00 87.69 97 ILE A C 1
ATOM 781 O O . ILE A 1 97 ? -1.048 -11.660 -0.447 1.00 87.69 97 ILE A O 1
ATOM 785 N N . ARG A 1 98 ? -1.398 -13.470 0.806 1.00 88.62 98 ARG A N 1
ATOM 786 C CA . ARG A 1 98 ? -0.140 -14.134 0.432 1.00 88.62 98 ARG A CA 1
ATOM 787 C C . ARG A 1 98 ? -0.152 -14.698 -0.988 1.00 88.62 98 ARG A C 1
ATOM 789 O O . ARG A 1 98 ? 0.915 -14.984 -1.518 1.00 88.62 98 ARG A O 1
ATOM 796 N N . SER A 1 99 ? -1.331 -14.852 -1.595 1.00 92.31 99 SER A N 1
ATOM 797 C CA . SER A 1 99 ? -1.466 -15.333 -2.975 1.00 92.31 99 SER A CA 1
ATOM 798 C C . SER A 1 99 ? -1.077 -14.287 -4.018 1.00 92.31 99 SER A C 1
ATOM 800 O O . SER A 1 99 ? -0.860 -14.650 -5.171 1.00 92.31 99 SER A O 1
ATOM 802 N N . PHE A 1 100 ? -0.943 -13.017 -3.623 1.00 92.00 100 PHE A N 1
ATOM 803 C CA . PHE A 1 100 ? -0.521 -11.950 -4.521 1.00 92.00 100 PHE A CA 1
ATOM 804 C C . PHE A 1 100 ? 0.999 -11.888 -4.688 1.00 92.00 100 PHE A C 1
ATOM 806 O O . PHE A 1 100 ? 1.769 -12.129 -3.751 1.00 92.00 100 PHE A O 1
ATOM 813 N N . ASN A 1 101 ? 1.435 -11.508 -5.885 1.00 92.25 101 ASN A N 1
ATOM 814 C CA . ASN A 1 101 ? 2.832 -11.269 -6.211 1.00 92.25 101 ASN A CA 1
ATOM 815 C C . ASN A 1 101 ? 3.268 -9.857 -5.780 1.00 92.25 101 ASN A C 1
ATOM 817 O O . ASN A 1 101 ? 3.399 -8.938 -6.588 1.00 92.25 101 ASN A O 1
ATOM 821 N N . TRP A 1 102 ? 3.500 -9.678 -4.479 1.00 89.56 102 TRP A N 1
ATOM 822 C CA . TRP A 1 102 ? 3.954 -8.399 -3.918 1.00 89.56 102 TRP A CA 1
ATOM 823 C C . TRP A 1 102 ? 5.365 -8.021 -4.369 1.00 89.56 102 TRP A C 1
ATOM 825 O O . TRP A 1 102 ? 5.693 -6.839 -4.438 1.00 89.56 102 TRP A O 1
ATOM 835 N N . CYS A 1 103 ? 6.196 -9.019 -4.684 1.00 88.88 103 CYS A N 1
ATOM 836 C CA . CYS A 1 103 ? 7.539 -8.793 -5.210 1.00 88.88 103 CYS A CA 1
ATOM 837 C C . CYS A 1 103 ? 7.492 -8.056 -6.549 1.00 88.88 103 CYS A C 1
ATOM 839 O O . CYS A 1 103 ? 8.164 -7.045 -6.723 1.00 88.88 103 CYS A O 1
ATOM 841 N N . GLU A 1 104 ? 6.696 -8.570 -7.483 1.00 90.31 104 GLU A N 1
ATOM 842 C CA . GLU A 1 104 ? 6.543 -7.984 -8.812 1.00 90.31 104 GLU A CA 1
ATOM 843 C C . GLU A 1 104 ? 5.862 -6.621 -8.754 1.00 90.31 104 GLU A C 1
ATOM 845 O O . GLU A 1 104 ? 6.312 -5.688 -9.412 1.00 90.31 104 GLU A O 1
ATOM 850 N N . TYR A 1 105 ? 4.850 -6.471 -7.895 1.00 89.25 105 TYR A N 1
ATOM 851 C CA . TYR A 1 105 ? 4.209 -5.181 -7.662 1.00 89.25 105 TYR A CA 1
ATOM 852 C C . TYR A 1 105 ? 5.212 -4.107 -7.215 1.00 89.25 105 TYR A C 1
ATOM 854 O O . TYR A 1 105 ? 5.256 -3.028 -7.799 1.00 89.25 105 TYR A O 1
ATOM 862 N N . MET A 1 106 ? 6.070 -4.421 -6.239 1.00 86.06 106 MET A N 1
ATOM 863 C CA . MET A 1 106 ? 7.091 -3.491 -5.749 1.00 86.06 106 MET A CA 1
ATOM 864 C C . MET A 1 106 ? 8.103 -3.111 -6.836 1.00 86.06 106 MET A C 1
ATOM 866 O O . MET A 1 106 ? 8.440 -1.938 -6.966 1.00 86.06 106 MET A O 1
ATOM 870 N N . ILE A 1 107 ? 8.568 -4.083 -7.630 1.00 87.44 107 ILE A N 1
ATOM 871 C CA . ILE A 1 107 ? 9.481 -3.822 -8.754 1.00 87.44 107 ILE A CA 1
ATOM 872 C C . ILE A 1 107 ? 8.809 -2.894 -9.769 1.00 87.44 107 ILE A C 1
ATOM 874 O O . ILE A 1 107 ? 9.401 -1.892 -10.155 1.00 87.44 107 ILE A O 1
ATOM 878 N N . ARG A 1 108 ? 7.546 -3.157 -10.119 1.00 88.62 108 ARG A N 1
ATOM 879 C CA . ARG A 1 108 ? 6.788 -2.321 -11.054 1.00 88.62 108 ARG A CA 1
ATOM 880 C C . ARG A 1 108 ? 6.635 -0.881 -10.559 1.00 88.62 108 ARG A C 1
ATOM 882 O O . ARG A 1 108 ? 6.783 0.041 -11.354 1.00 88.62 108 ARG A O 1
ATOM 889 N N . CYS A 1 109 ? 6.379 -0.671 -9.266 1.00 84.44 109 CYS A N 1
ATOM 890 C CA . CYS A 1 109 ? 6.333 0.678 -8.689 1.00 84.44 109 CYS A CA 1
ATOM 891 C C . CYS A 1 109 ? 7.689 1.403 -8.789 1.00 84.44 109 CYS A C 1
ATOM 893 O O . CYS A 1 109 ? 7.734 2.605 -9.066 1.00 84.44 109 CYS A O 1
ATOM 895 N N . LEU A 1 110 ? 8.800 0.685 -8.590 1.00 83.19 110 LEU A N 1
ATOM 896 C CA . LEU A 1 110 ? 10.148 1.245 -8.731 1.00 83.19 110 LEU A CA 1
ATOM 897 C C . LEU A 1 110 ? 10.456 1.608 -10.186 1.00 83.19 110 LEU A C 1
ATOM 899 O O . LEU A 1 110 ? 10.931 2.714 -10.435 1.00 83.19 110 LEU A O 1
ATOM 903 N N . ASP A 1 111 ? 10.137 0.726 -11.133 1.00 86.50 111 ASP A N 1
ATOM 904 C CA . ASP A 1 111 ? 10.330 0.976 -12.565 1.00 86.50 111 ASP A CA 1
ATOM 905 C C . ASP A 1 111 ? 9.539 2.215 -13.013 1.00 86.50 111 ASP A C 1
ATOM 907 O O . ASP A 1 111 ? 10.110 3.130 -13.605 1.00 86.50 111 ASP A O 1
ATOM 911 N N . GLN A 1 112 ? 8.264 2.323 -12.620 1.00 84.06 112 GLN A N 1
ATOM 912 C CA . GLN A 1 112 ? 7.436 3.512 -12.874 1.00 84.06 112 GLN A CA 1
ATOM 913 C C . GLN A 1 112 ? 8.037 4.787 -12.267 1.00 84.06 112 GLN A C 1
ATOM 915 O O . GLN A 1 112 ? 7.989 5.855 -12.879 1.00 84.06 112 GLN A O 1
ATOM 920 N N . THR A 1 113 ? 8.622 4.692 -11.069 1.00 79.88 113 THR A N 1
ATOM 921 C CA . THR A 1 113 ? 9.283 5.830 -10.414 1.00 79.88 113 THR A CA 1
ATOM 922 C C . THR A 1 113 ? 10.526 6.273 -11.188 1.00 79.88 113 THR A C 1
ATOM 924 O O . THR A 1 113 ? 10.754 7.473 -11.343 1.00 79.88 113 THR A O 1
ATOM 927 N N . VAL A 1 114 ? 11.317 5.324 -11.700 1.00 82.25 114 VAL A N 1
ATOM 928 C CA . VAL A 1 114 ? 12.495 5.600 -12.536 1.00 82.25 114 VAL A CA 1
ATOM 929 C C . VAL A 1 114 ? 12.087 6.216 -13.874 1.00 82.25 114 VAL A C 1
ATOM 931 O O . VAL A 1 114 ? 12.696 7.195 -14.294 1.00 82.25 114 VAL A O 1
ATOM 934 N N . GLU A 1 115 ? 11.040 5.704 -14.521 1.00 83.69 115 GLU A N 1
ATOM 935 C CA . GLU A 1 115 ? 10.516 6.253 -15.778 1.00 83.69 115 GLU A CA 1
ATOM 936 C C . GLU A 1 115 ? 9.962 7.675 -15.612 1.00 83.69 115 GLU A C 1
ATOM 938 O O . GLU A 1 115 ? 10.180 8.540 -16.462 1.00 83.69 115 GLU A O 1
ATOM 943 N N . ALA A 1 116 ? 9.268 7.942 -14.501 1.00 78.44 116 ALA A N 1
ATOM 944 C CA . ALA A 1 116 ? 8.742 9.268 -14.183 1.00 78.44 116 ALA A CA 1
ATOM 945 C C . ALA A 1 116 ? 9.840 10.268 -13.779 1.00 78.44 116 ALA A C 1
ATOM 947 O O . ALA A 1 116 ? 9.616 11.486 -13.802 1.00 78.44 116 ALA A O 1
ATOM 948 N N . TRP A 1 117 ? 11.027 9.788 -13.399 1.00 76.38 117 TRP A N 1
ATOM 949 C CA . TRP A 1 117 ? 12.130 10.640 -12.988 1.00 76.38 117 TRP A CA 1
ATOM 950 C C . TRP A 1 117 ? 12.750 11.349 -14.196 1.00 76.38 117 TRP A C 1
ATOM 952 O O . TRP A 1 117 ? 13.582 10.817 -14.924 1.00 76.38 117 TRP A O 1
ATOM 962 N N . THR A 1 118 ? 12.363 12.610 -14.394 1.00 67.06 118 THR A N 1
ATOM 963 C CA . THR A 1 118 ? 13.043 13.501 -15.338 1.00 67.06 118 THR A CA 1
ATOM 964 C C . THR A 1 118 ? 14.248 14.134 -14.632 1.00 67.06 118 THR A C 1
ATOM 966 O O . THR A 1 118 ? 14.040 14.895 -13.678 1.00 67.06 118 THR A O 1
ATOM 969 N N . PRO A 1 119 ? 15.501 13.877 -15.054 1.00 67.12 119 PRO A N 1
ATOM 970 C CA . PRO A 1 119 ? 16.663 14.528 -14.462 1.00 67.12 119 PRO A CA 1
ATOM 971 C C . PRO A 1 119 ? 16.612 16.017 -14.819 1.00 67.12 119 PRO A C 1
ATOM 973 O O . PRO A 1 119 ? 16.900 16.407 -15.948 1.00 67.12 119 PRO A O 1
ATOM 976 N N . LYS A 1 120 ? 16.168 16.857 -13.878 1.00 61.84 120 LYS A N 1
ATOM 977 C CA . LYS A 1 120 ? 16.029 18.299 -14.128 1.00 61.84 120 LYS A CA 1
ATOM 978 C C . LYS A 1 120 ? 17.375 19.012 -14.181 1.00 61.84 120 LYS A C 1
ATOM 980 O O . LYS A 1 120 ? 17.491 19.956 -14.947 1.00 61.84 120 LYS A O 1
ATOM 985 N N . GLU A 1 121 ? 18.383 18.530 -13.459 1.00 63.38 121 GLU A N 1
ATOM 986 C CA . GLU A 1 121 ? 19.766 19.006 -13.538 1.00 63.38 121 GLU A CA 1
ATOM 987 C C . GLU A 1 121 ? 20.711 17.856 -13.155 1.00 63.38 121 GLU A C 1
ATOM 989 O O . GLU A 1 121 ? 20.465 17.144 -12.178 1.00 63.38 121 GLU A O 1
ATOM 994 N N . CYS A 1 122 ? 21.794 17.654 -13.911 1.00 63.47 122 CYS A N 1
ATOM 995 C CA . CYS A 1 122 ? 22.916 16.859 -13.414 1.00 63.47 122 CYS A CA 1
ATOM 996 C C . CYS A 1 122 ? 23.530 17.615 -12.232 1.00 63.47 122 CYS A C 1
ATOM 998 O O . CYS A 1 122 ? 23.736 18.821 -12.317 1.00 63.47 122 CYS A O 1
ATOM 1000 N N . PHE A 1 123 ? 23.853 16.926 -11.140 1.00 65.00 123 PHE A N 1
ATOM 1001 C CA . PHE A 1 123 ? 24.645 17.525 -10.069 1.00 65.00 123 PHE A CA 1
ATOM 1002 C C . PHE A 1 123 ? 26.017 17.935 -10.639 1.00 65.00 123 PHE A C 1
ATOM 1004 O O . PHE A 1 123 ? 26.861 17.080 -10.892 1.00 65.00 123 PHE A O 1
ATOM 1011 N N . LEU A 1 124 ? 26.230 19.233 -10.881 1.00 70.81 124 LEU A N 1
ATOM 1012 C CA . LEU A 1 124 ? 27.453 19.779 -11.495 1.00 70.81 124 LEU A CA 1
ATOM 1013 C C . LEU A 1 124 ? 28.592 20.023 -10.481 1.00 70.81 124 LEU A C 1
ATOM 1015 O O . LEU A 1 124 ? 29.611 20.613 -10.830 1.00 70.81 124 LEU A O 1
ATOM 1019 N N . GLY A 1 125 ? 28.449 19.545 -9.240 1.00 71.69 125 GLY A N 1
ATOM 1020 C CA . GLY A 1 125 ? 29.369 19.856 -8.143 1.00 71.69 125 GLY A CA 1
ATOM 1021 C C . GLY A 1 125 ? 29.137 21.255 -7.551 1.00 71.69 125 GLY A C 1
ATOM 1022 O O . GLY A 1 125 ? 28.281 22.000 -8.034 1.00 71.69 125 GLY A O 1
ATOM 1023 N N . PRO A 1 126 ? 29.844 21.618 -6.463 1.00 68.81 126 PRO A N 1
ATOM 1024 C CA . PRO A 1 126 ? 29.797 22.979 -5.937 1.00 68.81 126 PRO A CA 1
ATOM 1025 C C . PRO A 1 126 ? 30.296 23.960 -7.008 1.00 68.81 126 PRO A C 1
ATOM 1027 O O . PRO A 1 126 ? 31.325 23.709 -7.636 1.00 68.81 126 PRO A O 1
ATOM 1030 N N . MET A 1 127 ? 29.555 25.053 -7.229 1.00 64.81 127 MET A N 1
ATOM 1031 C CA . MET A 1 127 ? 29.974 26.102 -8.164 1.00 64.81 127 MET A CA 1
ATOM 1032 C C . MET A 1 127 ? 31.352 26.665 -7.760 1.00 64.81 127 MET A C 1
ATOM 1034 O O . MET A 1 127 ? 31.566 26.872 -6.561 1.00 64.81 127 MET A O 1
ATOM 1038 N N . PRO A 1 128 ? 32.262 26.885 -8.731 1.00 60.81 128 PRO A N 1
ATOM 1039 C CA . PRO A 1 128 ? 33.580 27.471 -8.491 1.00 60.81 128 PRO A CA 1
ATOM 1040 C C . PRO A 1 128 ? 33.518 28.938 -8.053 1.00 60.81 128 PRO A C 1
ATOM 1042 O O . PRO A 1 128 ? 32.529 29.630 -8.392 1.00 60.81 128 PRO A O 1
#

Sequence (128 aa):
MVNDIFGVPRGEVEITEVERARADFHEVVAEWEGQFENAPARLTPVQFKTYMQEQKASGRIFVLNFLLFYNTLLGEATTNSSINMRFLPALRRGMDIRSFNWCEYMIRCLDQTVEAWTPKECFLGPMP

Radius of gyration: 16.75 Å; chains: 1; bounding box: 52×44×34 Å

Secondary structure (DSSP, 8-state):
-HHHHH---B-SB-----SS--TTT-HHHHHHHTTSSS--TT--HHHHHHHHHH----SHHHHHHHHHHHHHHHT---TTS----TTGGGS-TT--GGGBBHHHHHHHHHHHHHHH---------S--

Foldseek 3Di:
DQCVPPVAAQAPAEQDFDPDDDVVVAVQSVVQQVVDPDRPPFDALVNLVVVLVPDPDDDDNNVVSVVQSVCCVQQAVDPVRGTDCGRRSVVDPPDDSNNYRVVVSRVVSVVVVVVPDDCPDDCPDPDD